Protein AF-J2SA30-F1 (afdb_monomer)

Radius of gyration: 20.15 Å; Cα contacts (8 Å, |Δi|>4): 118; chains: 1; bounding box: 67×20×44 Å

Structure (mmCIF, N/CA/C/O backbone):
data_AF-J2SA30-F1
#
_entry.id   AF-J2SA30-F1
#
loop_
_atom_site.group_PDB
_atom_site.id
_atom_site.type_symbol
_atom_site.label_atom_id
_atom_site.label_alt_id
_atom_site.label_comp_id
_atom_site.label_asym_id
_atom_site.label_entity_id
_atom_site.label_seq_id
_atom_site.pdbx_PDB_ins_code
_atom_site.Cartn_x
_atom_site.Cartn_y
_atom_site.Cartn_z
_atom_site.occupancy
_atom_site.B_iso_or_equiv
_atom_site.auth_seq_id
_atom_site.auth_comp_id
_atom_site.auth_asym_id
_atom_site.auth_atom_id
_atom_site.pdbx_PDB_model_num
ATOM 1 N N . MET A 1 1 ? 49.017 -7.343 -1.060 1.00 62.66 1 MET A N 1
ATOM 2 C CA . MET A 1 1 ? 48.050 -6.359 -1.607 1.00 62.66 1 MET A CA 1
ATOM 3 C C . MET A 1 1 ? 47.961 -5.184 -0.637 1.00 62.66 1 MET A C 1
ATOM 5 O O . MET A 1 1 ? 47.811 -5.437 0.548 1.00 62.66 1 MET A O 1
ATOM 9 N N . ASN A 1 2 ? 48.129 -3.933 -1.090 1.00 73.38 2 ASN A N 1
ATOM 10 C CA . ASN A 1 2 ? 48.161 -2.767 -0.187 1.00 73.38 2 ASN A CA 1
ATOM 11 C C . ASN A 1 2 ? 46.840 -2.600 0.578 1.00 73.38 2 ASN A C 1
ATOM 13 O O . ASN A 1 2 ? 45.772 -2.723 -0.015 1.00 73.38 2 ASN A O 1
ATOM 17 N N . MET A 1 3 ? 46.916 -2.230 1.859 1.00 71.88 3 MET A N 1
ATOM 18 C CA . MET A 1 3 ? 45.761 -2.068 2.757 1.00 71.88 3 MET A CA 1
ATOM 19 C C . MET A 1 3 ? 44.696 -1.104 2.199 1.00 71.88 3 MET A C 1
ATOM 21 O O . MET A 1 3 ? 43.506 -1.366 2.312 1.00 71.88 3 MET A O 1
ATOM 25 N N . LYS A 1 4 ? 45.123 -0.066 1.464 1.00 70.25 4 LYS A N 1
ATOM 26 C CA . LYS A 1 4 ? 44.243 0.874 0.743 1.00 70.25 4 LYS A CA 1
ATOM 27 C C . LYS A 1 4 ? 43.438 0.229 -0.400 1.00 70.25 4 LYS A C 1
ATOM 29 O O . LYS A 1 4 ? 42.342 0.673 -0.714 1.00 70.25 4 LYS A O 1
ATOM 34 N N . LYS A 1 5 ? 43.980 -0.817 -1.038 1.00 67.56 5 LYS A N 1
ATOM 35 C CA . LYS A 1 5 ? 43.281 -1.582 -2.085 1.00 67.56 5 LYS A CA 1
ATOM 36 C C . LYS A 1 5 ? 42.254 -2.535 -1.472 1.00 67.56 5 LYS A C 1
ATOM 38 O O . LYS A 1 5 ? 41.200 -2.725 -2.058 1.00 67.56 5 LYS A O 1
ATOM 43 N N . ILE A 1 6 ? 42.535 -3.074 -0.282 1.00 72.69 6 ILE A N 1
ATOM 44 C CA . ILE A 1 6 ? 41.603 -3.926 0.474 1.00 72.69 6 ILE A CA 1
ATOM 45 C C . ILE A 1 6 ? 40.409 -3.102 0.972 1.00 72.69 6 ILE A C 1
ATOM 47 O O . ILE A 1 6 ? 39.270 -3.522 0.792 1.00 72.69 6 ILE A O 1
ATOM 51 N N . THR A 1 7 ? 40.644 -1.905 1.521 1.00 72.94 7 THR A N 1
ATOM 52 C CA . THR A 1 7 ? 39.556 -1.012 1.956 1.00 72.94 7 THR A CA 1
ATOM 53 C C . THR A 1 7 ? 38.702 -0.526 0.786 1.00 72.94 7 THR A C 1
ATOM 55 O O . THR A 1 7 ? 37.480 -0.526 0.886 1.00 72.94 7 THR A O 1
ATOM 58 N N . SER A 1 8 ? 39.321 -0.175 -0.346 1.00 69.88 8 SER A N 1
ATOM 59 C CA . SER A 1 8 ? 38.579 0.223 -1.549 1.00 69.88 8 SER A CA 1
ATOM 60 C C . SER A 1 8 ? 37.778 -0.935 -2.158 1.00 69.88 8 SER A C 1
ATOM 62 O O . SER A 1 8 ? 36.697 -0.703 -2.686 1.00 69.88 8 SER A O 1
ATOM 64 N N . LEU A 1 9 ? 38.273 -2.175 -2.065 1.00 69.62 9 LEU A N 1
ATOM 65 C CA . LEU A 1 9 ? 37.569 -3.375 -2.530 1.00 69.62 9 LEU A CA 1
ATOM 66 C C . LEU A 1 9 ? 36.363 -3.711 -1.633 1.00 69.62 9 LEU A C 1
ATOM 68 O O . LEU A 1 9 ? 35.294 -4.034 -2.143 1.00 69.62 9 LEU A O 1
ATOM 72 N N . LEU A 1 10 ? 36.510 -3.567 -0.311 1.00 68.81 10 LEU A N 1
ATOM 73 C CA . LEU A 1 10 ? 35.421 -3.743 0.660 1.00 68.81 10 LEU A CA 1
ATOM 74 C C . LEU A 1 10 ? 34.280 -2.736 0.459 1.00 68.81 10 LEU A C 1
ATOM 76 O O . LEU A 1 10 ? 33.121 -3.106 0.614 1.00 68.81 10 LEU A O 1
ATOM 80 N N . LEU A 1 11 ? 34.588 -1.495 0.069 1.00 71.25 11 LEU A N 1
ATOM 81 C CA . LEU A 1 11 ? 33.577 -0.458 -0.168 1.00 71.25 11 LEU A CA 1
ATOM 82 C C . LEU A 1 11 ? 32.731 -0.728 -1.428 1.00 71.25 11 LEU A C 1
ATOM 84 O O . LEU A 1 11 ? 31.555 -0.382 -1.464 1.00 71.25 11 LEU A O 1
ATOM 88 N N . VAL A 1 12 ? 33.314 -1.378 -2.442 1.00 70.31 12 VAL A N 1
ATOM 89 C CA . VAL A 1 12 ? 32.630 -1.747 -3.699 1.00 70.31 12 VAL A CA 1
ATOM 90 C C . VAL A 1 12 ? 31.756 -2.998 -3.531 1.00 70.31 12 VAL A C 1
ATOM 92 O O . VAL A 1 12 ? 30.727 -3.123 -4.187 1.00 70.31 12 VAL A O 1
ATOM 95 N N . LEU A 1 13 ? 32.118 -3.903 -2.616 1.00 62.56 13 LEU A N 1
ATOM 96 C CA . LEU A 1 13 ? 31.348 -5.113 -2.285 1.00 62.56 13 LEU A CA 1
ATOM 97 C C . LEU A 1 13 ? 30.249 -4.878 -1.226 1.00 62.56 13 LEU A C 1
ATOM 99 O O . LEU A 1 13 ? 29.529 -5.812 -0.875 1.00 62.56 13 LEU A O 1
ATOM 103 N N . PHE A 1 14 ? 30.103 -3.652 -0.711 1.00 60.62 14 PHE A N 1
ATOM 104 C CA . PHE A 1 14 ? 29.239 -3.352 0.434 1.00 60.62 14 PHE A CA 1
ATOM 105 C C . PHE A 1 14 ? 27.707 -3.362 0.194 1.00 60.62 14 PHE A C 1
ATOM 107 O O . PHE A 1 14 ? 26.996 -3.441 1.194 1.00 60.62 14 PHE A O 1
ATOM 114 N N . PRO A 1 15 ? 27.115 -3.366 -1.024 1.00 60.19 15 PRO A N 1
ATOM 115 C CA . PRO A 1 15 ? 25.653 -3.362 -1.127 1.00 60.19 15 PRO A CA 1
ATOM 116 C C . PRO A 1 15 ? 25.023 -4.755 -1.330 1.00 60.19 15 PRO A C 1
ATOM 118 O O . PRO A 1 15 ? 23.938 -4.839 -1.894 1.00 60.19 15 PRO A O 1
ATOM 121 N N . ILE A 1 16 ? 25.643 -5.860 -0.892 1.00 58.72 16 ILE A N 1
ATOM 122 C CA . ILE A 1 16 ? 25.065 -7.213 -1.101 1.00 58.72 16 ILE A CA 1
ATOM 123 C C . ILE A 1 16 ? 24.069 -7.618 0.014 1.00 58.72 16 ILE A C 1
ATOM 125 O O . ILE A 1 16 ? 23.379 -8.624 -0.101 1.00 58.72 16 ILE A O 1
ATOM 129 N N . LEU A 1 17 ? 23.918 -6.821 1.078 1.00 58.47 17 LEU A N 1
ATOM 130 C CA . LEU A 1 17 ? 23.034 -7.140 2.213 1.00 58.47 17 LEU A CA 1
ATOM 131 C C . LEU A 1 17 ? 21.847 -6.176 2.358 1.00 58.47 17 LEU A C 1
ATOM 133 O O . LEU A 1 17 ? 21.448 -5.837 3.472 1.00 58.47 17 LEU A O 1
ATOM 137 N N . VAL A 1 18 ? 21.258 -5.729 1.246 1.00 60.47 18 VAL A N 1
ATOM 138 C CA . VAL A 1 18 ? 19.970 -5.022 1.301 1.00 60.47 18 VAL A CA 1
ATOM 139 C C . VAL A 1 18 ? 18.861 -6.057 1.505 1.00 60.47 18 VAL A C 1
ATOM 141 O O . VAL A 1 18 ? 18.323 -6.614 0.553 1.00 60.47 18 VAL A O 1
ATOM 144 N N . ILE A 1 19 ? 18.541 -6.345 2.767 1.00 62.50 19 ILE A N 1
ATOM 145 C CA . ILE A 1 19 ? 17.378 -7.159 3.137 1.00 62.50 19 ILE A CA 1
ATOM 146 C C . ILE A 1 19 ? 16.141 -6.252 3.073 1.00 62.50 19 ILE A C 1
ATOM 148 O O . ILE A 1 19 ? 15.985 -5.348 3.893 1.00 62.50 19 ILE A O 1
ATOM 152 N N . GLY A 1 20 ? 15.276 -6.466 2.080 1.00 61.88 20 GLY A N 1
ATOM 153 C CA . GLY A 1 20 ? 13.968 -5.808 1.994 1.00 61.88 20 GLY A CA 1
ATOM 154 C C . GLY A 1 20 ? 12.978 -6.358 3.028 1.00 61.88 20 GLY A C 1
ATOM 155 O O . GLY A 1 20 ? 13.165 -7.453 3.556 1.00 61.88 20 GLY A O 1
ATOM 156 N N . GLN A 1 21 ? 11.891 -5.623 3.308 1.00 65.06 21 GLN A N 1
ATOM 157 C CA . GLN A 1 21 ? 10.822 -6.090 4.213 1.00 65.06 21 GLN A CA 1
ATOM 158 C C . GLN A 1 21 ? 10.217 -7.436 3.778 1.00 65.06 21 GLN A C 1
ATOM 160 O O . GLN A 1 21 ? 9.737 -8.193 4.619 1.00 65.06 21 GLN A O 1
ATOM 165 N N . THR A 1 22 ? 10.253 -7.750 2.480 1.00 67.94 22 THR A N 1
ATOM 166 C CA . THR A 1 22 ? 9.951 -9.084 1.950 1.00 67.94 22 THR A CA 1
ATOM 167 C C . THR A 1 22 ? 10.989 -9.472 0.902 1.00 67.94 22 THR A C 1
ATOM 169 O O . THR A 1 22 ? 11.707 -8.621 0.380 1.00 67.94 22 THR A O 1
ATOM 172 N N . GLN A 1 23 ? 11.043 -10.761 0.563 1.00 69.12 23 GLN A N 1
ATOM 173 C CA . GLN A 1 23 ? 11.925 -11.258 -0.497 1.00 69.12 23 GLN A CA 1
ATOM 174 C C . GLN A 1 23 ? 11.381 -11.009 -1.911 1.00 69.12 23 GLN A C 1
ATOM 176 O O . GLN A 1 23 ? 12.099 -11.218 -2.883 1.00 69.12 23 GLN A O 1
ATOM 181 N N . THR A 1 24 ? 10.113 -10.610 -2.041 1.00 73.62 24 THR A N 1
ATOM 182 C CA . THR A 1 24 ? 9.413 -10.575 -3.332 1.00 73.62 24 THR A CA 1
ATOM 183 C C . THR A 1 24 ? 9.007 -9.172 -3.759 1.00 73.62 24 THR A C 1
ATOM 185 O O . THR A 1 24 ? 8.933 -8.916 -4.958 1.00 73.62 24 THR A O 1
ATOM 188 N N . GLN A 1 25 ? 8.713 -8.270 -2.817 1.00 80.25 25 GLN A N 1
ATOM 189 C CA . GLN A 1 25 ? 8.127 -6.963 -3.112 1.00 80.25 25 GLN A CA 1
ATOM 190 C C . GLN A 1 25 ? 8.561 -5.878 -2.119 1.00 80.25 25 GLN A C 1
ATOM 192 O O . GLN A 1 25 ? 8.571 -6.071 -0.899 1.00 80.25 25 GLN A O 1
ATOM 197 N N . ASN A 1 26 ? 8.829 -4.689 -2.653 1.00 89.44 26 ASN A N 1
ATOM 198 C CA . ASN A 1 26 ? 8.956 -3.481 -1.848 1.00 89.44 26 ASN A CA 1
ATOM 199 C C . ASN A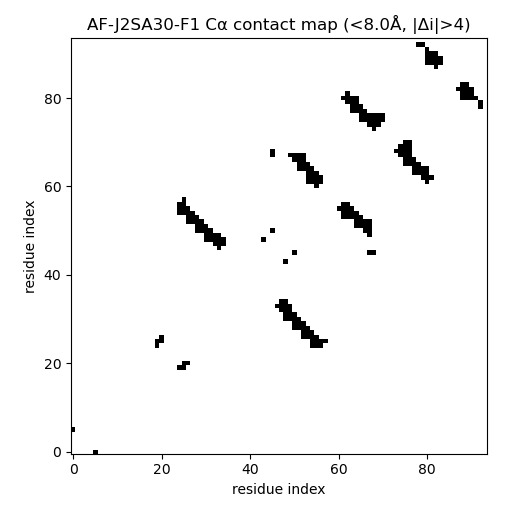 1 26 ? 7.568 -2.884 -1.617 1.00 89.44 26 ASN A C 1
ATOM 201 O O . ASN A 1 26 ? 6.751 -2.834 -2.539 1.00 89.44 26 ASN A O 1
ATOM 205 N N . TYR A 1 27 ? 7.296 -2.419 -0.399 1.00 94.00 27 TYR A N 1
ATOM 206 C CA . TYR A 1 27 ? 6.035 -1.760 -0.086 1.00 94.00 27 TYR A CA 1
ATOM 207 C C . TYR A 1 27 ? 6.189 -0.682 0.984 1.00 94.00 27 TYR A C 1
ATOM 209 O O . TYR A 1 27 ? 7.135 -0.678 1.769 1.00 94.00 27 TYR A O 1
ATOM 217 N N . ILE A 1 28 ? 5.210 0.218 1.028 1.00 94.50 28 ILE A N 1
ATOM 218 C CA . ILE A 1 28 ? 4.995 1.156 2.127 1.00 94.50 28 ILE A CA 1
ATOM 219 C C . ILE A 1 28 ? 3.634 0.833 2.730 1.00 94.50 28 ILE A C 1
ATOM 221 O O . ILE A 1 28 ? 2.620 0.882 2.034 1.00 94.50 28 ILE A O 1
ATOM 225 N N . LYS A 1 29 ? 3.613 0.506 4.027 1.00 95.06 29 LYS A N 1
ATOM 226 C CA . LYS A 1 29 ? 2.377 0.395 4.807 1.00 95.06 29 LYS A CA 1
ATOM 227 C C . LYS A 1 29 ? 2.137 1.701 5.556 1.00 95.06 29 LYS A C 1
ATOM 229 O O . LYS A 1 29 ? 2.974 2.121 6.352 1.00 95.06 29 LYS A O 1
ATOM 234 N N . THR A 1 30 ? 0.969 2.296 5.351 1.00 96.38 30 THR A N 1
ATOM 235 C CA . THR A 1 30 ? 0.530 3.503 6.054 1.00 96.38 30 THR A CA 1
ATOM 236 C C . THR A 1 30 ? -0.629 3.160 6.977 1.00 96.38 30 THR A C 1
ATOM 238 O O . THR A 1 30 ? -1.634 2.600 6.541 1.00 96.38 30 THR A O 1
ATOM 241 N N . THR A 1 31 ? -0.498 3.532 8.249 1.00 96.81 31 THR A N 1
ATOM 242 C CA . THR A 1 31 ? -1.552 3.409 9.260 1.00 96.81 31 THR A CA 1
ATOM 243 C C . THR A 1 31 ? -1.894 4.799 9.781 1.00 96.81 31 THR A C 1
ATOM 245 O O . THR A 1 31 ? -1.061 5.449 10.410 1.00 96.81 31 THR A O 1
ATOM 248 N N . THR A 1 32 ? -3.124 5.247 9.545 1.00 96.25 32 THR A N 1
ATOM 249 C CA . THR A 1 32 ? -3.642 6.531 10.028 1.00 96.25 32 THR A CA 1
ATOM 250 C C . THR A 1 32 ? -4.661 6.272 11.129 1.00 96.25 32 THR A C 1
ATOM 252 O O . THR A 1 32 ? -5.775 5.822 10.855 1.00 96.25 32 THR A O 1
ATOM 255 N N . TYR A 1 33 ? -4.280 6.537 12.379 1.00 97.38 33 TYR A N 1
ATOM 256 C CA . TYR A 1 33 ? -5.157 6.345 13.532 1.00 97.38 33 TYR A CA 1
ATOM 257 C C . TYR A 1 33 ? -6.311 7.351 13.537 1.00 97.38 33 TYR A C 1
ATOM 259 O O . TYR A 1 33 ? -6.119 8.544 13.315 1.00 97.38 33 TYR A O 1
ATOM 267 N N . LYS A 1 34 ? -7.514 6.846 13.812 1.00 96.81 34 LYS A N 1
ATOM 268 C CA . LYS A 1 34 ? -8.760 7.612 13.974 1.00 96.81 34 LYS A CA 1
ATOM 269 C C . LYS A 1 34 ? -9.067 7.926 15.437 1.00 96.81 34 LYS A C 1
ATOM 271 O O . LYS A 1 34 ? -9.997 8.669 15.725 1.00 96.81 34 LYS A O 1
ATOM 276 N N . VAL A 1 35 ? -8.308 7.333 16.354 1.00 95.75 35 VAL A N 1
ATOM 277 C CA . VAL A 1 35 ? -8.465 7.489 17.800 1.00 95.75 35 VAL A CA 1
ATOM 278 C C . VAL A 1 35 ? -7.156 7.987 18.418 1.00 95.75 35 VAL A C 1
ATOM 280 O O . VAL A 1 35 ? -6.082 7.620 17.923 1.00 95.75 35 VAL A O 1
ATOM 283 N N . PRO A 1 36 ? -7.207 8.797 19.493 1.00 95.06 36 PRO A N 1
ATOM 284 C CA . PRO A 1 36 ? -6.012 9.216 20.216 1.00 95.06 36 PRO A CA 1
ATOM 285 C C . PRO A 1 36 ? -5.198 8.001 20.650 1.00 95.06 36 PRO A C 1
ATOM 287 O O . PRO A 1 36 ? -5.709 7.089 21.296 1.00 95.06 36 PRO A O 1
ATOM 290 N N . THR A 1 37 ? -3.933 7.980 20.255 1.00 93.31 37 THR A N 1
ATOM 291 C CA . THR A 1 37 ? -3.070 6.813 20.394 1.00 93.31 37 THR A CA 1
ATOM 292 C C . THR A 1 37 ? -1.676 7.297 20.771 1.00 93.31 37 THR A C 1
ATOM 294 O O . THR A 1 37 ? -1.093 8.102 20.050 1.00 93.31 37 THR A O 1
ATOM 297 N N . GLN A 1 38 ? -1.149 6.841 21.909 1.00 93.00 38 GLN A N 1
ATOM 298 C CA . GLN A 1 38 ? 0.190 7.227 22.380 1.00 93.00 38 GLN A CA 1
ATOM 299 C C . GLN A 1 38 ? 1.292 6.315 21.823 1.00 93.00 38 GLN A C 1
ATOM 301 O O . GLN A 1 38 ? 2.426 6.745 21.642 1.00 93.00 38 GLN A O 1
ATOM 306 N N . THR A 1 39 ? 0.959 5.056 21.538 1.00 94.50 39 THR A N 1
ATOM 307 C CA . THR A 1 39 ? 1.875 4.036 21.016 1.00 94.50 39 THR A CA 1
ATOM 308 C C . THR A 1 39 ? 1.214 3.281 19.872 1.00 94.50 39 THR A C 1
ATOM 310 O O . THR A 1 39 ? -0.002 3.125 19.850 1.00 94.50 39 THR A O 1
ATOM 313 N N . ALA A 1 40 ? 1.995 2.796 18.906 1.00 93.69 40 ALA A N 1
ATOM 314 C CA . ALA A 1 40 ? 1.430 2.069 17.774 1.00 93.69 40 ALA A CA 1
ATOM 315 C C . ALA A 1 40 ? 0.634 0.829 18.232 1.00 93.69 40 ALA A C 1
ATOM 317 O O . ALA A 1 40 ? 1.132 0.001 18.993 1.00 93.69 40 ALA A O 1
ATOM 318 N N . ILE A 1 41 ? -0.590 0.687 17.722 1.00 94.31 41 ILE A N 1
ATOM 319 C CA . ILE A 1 41 ? -1.408 -0.515 17.882 1.00 94.31 41 ILE A CA 1
ATOM 320 C C . ILE A 1 41 ? -0.922 -1.524 16.838 1.00 94.31 41 ILE A C 1
ATOM 322 O O . ILE A 1 41 ? -0.856 -1.206 15.652 1.00 94.31 41 ILE A O 1
ATOM 326 N N . SER A 1 42 ? -0.575 -2.741 17.255 1.00 92.38 42 SER A N 1
ATOM 327 C CA . SER A 1 42 ? 0.010 -3.751 16.358 1.00 92.38 42 SER A CA 1
ATOM 328 C C . SER A 1 42 ? -0.940 -4.197 15.240 1.00 92.38 42 SER A C 1
ATOM 330 O O . SER A 1 42 ? -0.508 -4.484 14.124 1.00 92.38 42 SER A O 1
ATOM 332 N N . SER A 1 43 ? -2.240 -4.270 15.522 1.00 92.00 43 SER A N 1
ATOM 333 C CA . SER A 1 43 ? -3.278 -4.700 14.579 1.00 92.00 43 SER A CA 1
ATOM 334 C C . SER A 1 43 ? -4.559 -3.896 14.811 1.00 92.00 43 SER A C 1
ATOM 336 O O . SER A 1 43 ? -5.498 -4.399 15.428 1.00 92.00 43 SER A O 1
ATOM 338 N N . PRO A 1 44 ? -4.589 -2.617 14.391 1.00 95.38 44 PRO A N 1
ATOM 339 C CA . PRO A 1 44 ? -5.738 -1.761 14.627 1.00 95.38 44 PRO A CA 1
ATOM 340 C C . PRO A 1 44 ? -6.932 -2.221 13.790 1.00 95.38 44 PRO A C 1
ATOM 342 O O . PRO A 1 44 ? -6.791 -2.612 12.629 1.00 95.38 44 PRO A O 1
ATOM 345 N N . THR A 1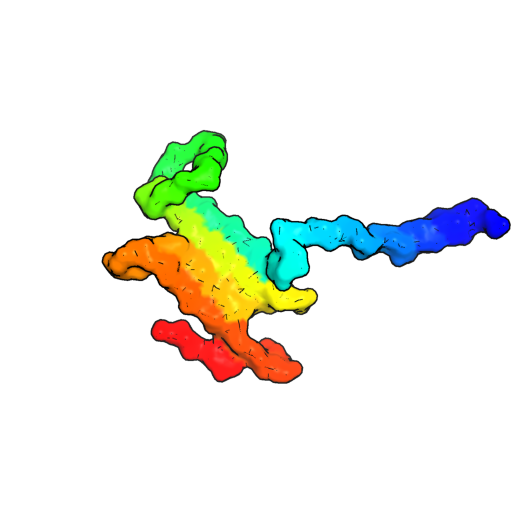 45 ? -8.122 -2.137 14.377 1.00 95.38 45 THR A N 1
ATOM 346 C CA . THR A 1 45 ? -9.379 -2.372 13.658 1.00 95.38 45 THR A CA 1
ATOM 347 C C . THR A 1 45 ? -9.699 -1.208 12.716 1.00 95.38 45 THR A C 1
ATOM 349 O O . THR A 1 45 ? -9.149 -0.112 12.851 1.00 95.38 45 THR A O 1
ATOM 352 N N . ILE A 1 46 ? -10.656 -1.398 11.802 1.00 94.31 46 ILE A N 1
ATOM 353 C CA . ILE A 1 46 ? -11.126 -0.340 10.884 1.00 94.31 46 ILE A CA 1
ATOM 354 C C . ILE A 1 46 ? -11.691 0.896 11.600 1.00 94.31 46 ILE A C 1
ATOM 356 O O . ILE A 1 46 ? -11.703 1.996 11.042 1.00 94.31 46 ILE A O 1
ATOM 360 N N . ILE A 1 47 ? -12.153 0.728 12.843 1.00 95.00 47 ILE A N 1
ATOM 361 C CA . ILE A 1 47 ? -12.644 1.822 13.688 1.00 95.00 47 ILE A CA 1
ATOM 362 C C . ILE A 1 47 ? -11.459 2.599 14.274 1.00 95.00 47 ILE A C 1
ATOM 364 O O . ILE A 1 47 ? -11.517 3.818 14.393 1.00 95.00 47 ILE A O 1
ATOM 368 N N . GLN A 1 48 ? -10.364 1.909 14.598 1.00 96.69 48 GLN A N 1
ATOM 369 C CA . GLN A 1 48 ? -9.179 2.501 15.216 1.00 96.69 48 GLN A CA 1
ATOM 370 C C . GLN A 1 48 ? -8.241 3.162 14.206 1.00 96.69 48 GLN A C 1
ATOM 372 O O . GLN A 1 48 ? -7.600 4.155 14.548 1.00 96.69 48 GLN A O 1
ATOM 377 N N . ALA A 1 49 ? -8.135 2.640 12.981 1.00 97.31 49 ALA A N 1
ATOM 378 C CA . ALA A 1 49 ? -7.258 3.200 11.959 1.00 97.31 49 ALA A CA 1
ATOM 379 C C . ALA A 1 49 ? -7.725 2.898 10.531 1.00 97.31 49 ALA A C 1
ATOM 381 O O . ALA A 1 49 ? -8.333 1.866 10.257 1.00 97.31 49 ALA A O 1
ATOM 382 N N . ASN A 1 50 ? -7.365 3.784 9.604 1.00 97.38 50 ASN A N 1
ATOM 383 C CA . ASN A 1 50 ? -7.285 3.446 8.185 1.00 97.38 50 ASN A CA 1
ATOM 384 C C . ASN A 1 50 ? -5.906 2.852 7.895 1.00 97.38 50 ASN A C 1
ATOM 386 O O . ASN A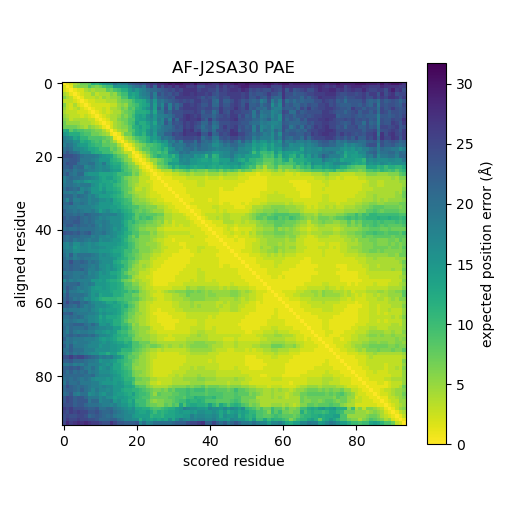 1 50 ? -4.894 3.394 8.341 1.00 97.38 50 ASN A O 1
ATOM 390 N N . GLN A 1 51 ? -5.867 1.753 7.147 1.00 97.62 51 GLN A N 1
ATOM 391 C CA . GLN A 1 51 ? -4.627 1.087 6.758 1.00 97.62 51 GLN A CA 1
ATOM 392 C C . GLN A 1 51 ? -4.571 0.948 5.239 1.00 97.62 51 GLN A C 1
ATOM 394 O O . GLN A 1 51 ? -5.557 0.568 4.609 1.00 97.62 51 GLN A O 1
ATOM 399 N N . SER A 1 52 ? -3.409 1.234 4.661 1.00 97.38 52 SER A N 1
ATOM 400 C CA . SER A 1 52 ? -3.144 1.007 3.241 1.00 97.38 52 SER A CA 1
ATOM 401 C C . SER A 1 52 ? -1.740 0.464 3.017 1.00 97.38 52 SER A C 1
ATOM 403 O O . SER A 1 52 ? -0.840 0.680 3.833 1.00 97.38 52 SER A O 1
ATOM 405 N N . VAL A 1 53 ? -1.566 -0.263 1.917 1.00 96.31 53 VAL A N 1
ATOM 406 C CA . VAL A 1 53 ? -0.276 -0.775 1.455 1.00 96.31 53 VAL A CA 1
ATOM 407 C C . VAL A 1 53 ? -0.099 -0.387 -0.005 1.00 96.31 53 VAL A C 1
ATOM 409 O O . VAL A 1 53 ? -0.927 -0.740 -0.839 1.00 96.31 53 VAL A O 1
ATOM 412 N N . ASN A 1 54 ? 0.987 0.315 -0.313 1.00 96.56 54 ASN A N 1
ATOM 413 C CA . ASN A 1 54 ? 1.405 0.585 -1.685 1.00 96.56 54 ASN A CA 1
ATOM 414 C C . ASN A 1 54 ? 2.597 -0.314 -2.006 1.00 96.56 54 ASN A C 1
ATOM 416 O O . ASN A 1 54 ? 3.610 -0.243 -1.313 1.00 96.56 54 ASN A O 1
ATOM 420 N N . TYR A 1 55 ? 2.469 -1.152 -3.027 1.00 95.44 55 TYR A N 1
ATOM 421 C CA . TYR A 1 55 ? 3.541 -1.998 -3.546 1.00 95.44 55 TYR A CA 1
ATOM 422 C C . TYR A 1 55 ? 4.252 -1.305 -4.699 1.00 95.44 55 TYR A C 1
ATOM 424 O O . TYR A 1 55 ? 3.616 -0.598 -5.483 1.00 95.44 55 TYR A O 1
ATOM 432 N N . PHE A 1 56 ? 5.552 -1.551 -4.824 1.00 92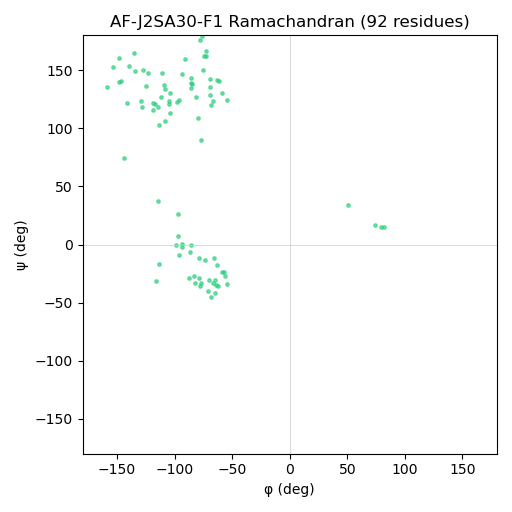.69 56 PHE A N 1
ATOM 433 C CA . PHE A 1 56 ? 6.412 -0.916 -5.815 1.00 92.69 56 PHE A CA 1
ATOM 434 C C . PHE A 1 56 ? 7.197 -1.945 -6.626 1.00 92.69 56 PHE A C 1
ATOM 436 O O . PHE A 1 56 ? 7.542 -3.019 -6.124 1.00 92.69 56 PHE A O 1
ATOM 443 N N . ASP A 1 57 ? 7.507 -1.595 -7.872 1.00 88.19 57 ASP A N 1
ATOM 444 C CA . ASP A 1 57 ? 8.462 -2.340 -8.689 1.00 88.19 57 ASP A CA 1
ATOM 445 C C . ASP A 1 57 ? 9.923 -2.055 -8.281 1.00 88.19 57 ASP A C 1
ATO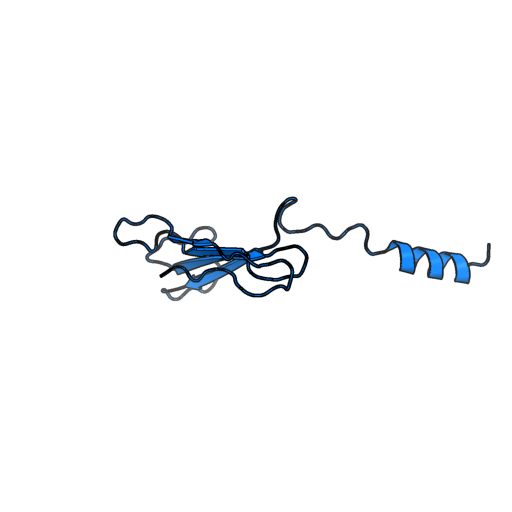M 447 O O . ASP A 1 57 ? 10.213 -1.272 -7.371 1.00 88.19 57 ASP A O 1
ATOM 451 N N . GLY A 1 58 ? 10.873 -2.698 -8.966 1.00 84.06 58 GLY A N 1
ATOM 452 C CA . GLY A 1 58 ? 12.308 -2.516 -8.717 1.00 84.06 58 GLY A CA 1
ATOM 453 C C . GLY A 1 58 ? 12.849 -1.116 -9.039 1.00 84.06 58 GLY A C 1
ATOM 454 O O . GLY A 1 58 ? 13.971 -0.807 -8.649 1.00 84.06 58 GLY A O 1
ATOM 455 N N . LEU A 1 59 ? 12.070 -0.271 -9.724 1.00 86.75 59 LEU A N 1
ATOM 456 C CA . LEU A 1 59 ? 12.407 1.124 -10.027 1.00 86.75 59 LEU A CA 1
ATOM 457 C C . LEU A 1 59 ? 11.745 2.108 -9.048 1.00 86.75 59 LEU A C 1
ATOM 459 O O . LEU A 1 59 ? 11.948 3.315 -9.166 1.00 86.75 59 LEU A O 1
ATOM 463 N N . GLY A 1 60 ? 10.960 1.610 -8.086 1.00 86.81 60 GLY A N 1
ATOM 464 C CA . GLY A 1 60 ? 10.252 2.426 -7.101 1.00 86.81 60 GLY A CA 1
ATOM 465 C C . GLY A 1 60 ? 8.936 3.023 -7.603 1.00 86.81 60 GLY A C 1
ATOM 466 O O . GLY A 1 60 ? 8.404 3.926 -6.959 1.00 86.81 60 GLY A O 1
ATOM 467 N N . ARG A 1 61 ? 8.385 2.545 -8.726 1.00 90.69 61 ARG A N 1
ATOM 468 C CA . ARG A 1 61 ? 7.068 2.982 -9.220 1.00 90.69 61 ARG A CA 1
ATOM 469 C C . ARG A 1 61 ? 5.956 2.165 -8.555 1.00 90.69 61 ARG A C 1
ATOM 471 O O . ARG A 1 61 ? 6.129 0.954 -8.403 1.00 90.69 61 ARG A O 1
ATOM 478 N N . PRO A 1 62 ? 4.829 2.778 -8.151 1.00 92.69 62 PRO A N 1
ATOM 479 C CA . PRO A 1 62 ? 3.736 2.054 -7.510 1.00 92.69 62 PRO A CA 1
ATOM 480 C C . PRO A 1 62 ? 3.030 1.133 -8.511 1.00 92.69 62 PRO A C 1
ATOM 482 O O . PRO A 1 62 ? 2.610 1.580 -9.568 1.00 92.69 62 PRO A O 1
ATOM 485 N N . VAL A 1 63 ? 2.862 -0.143 -8.172 1.00 94.38 63 VAL A N 1
ATOM 486 C CA . VAL A 1 63 ? 2.224 -1.153 -9.044 1.00 94.38 63 VAL A CA 1
ATOM 487 C C . VAL A 1 63 ? 0.900 -1.677 -8.498 1.00 94.38 63 VAL A C 1
ATOM 489 O O . VAL A 1 63 ? 0.116 -2.280 -9.225 1.00 94.38 63 VAL A O 1
ATOM 492 N N . GLN A 1 64 ? 0.634 -1.462 -7.210 1.00 95.06 64 GLN A N 1
ATOM 493 C CA . GLN A 1 64 ? -0.629 -1.839 -6.588 1.00 95.06 64 GLN A CA 1
ATOM 494 C C . GLN A 1 64 ? -0.846 -1.035 -5.310 1.00 95.06 64 GLN A C 1
ATOM 496 O O . GLN A 1 64 ? 0.051 -0.946 -4.471 1.00 95.06 64 GLN A O 1
ATOM 501 N N . GLN A 1 65 ? -2.057 -0.522 -5.126 1.00 96.44 65 GLN A N 1
ATOM 502 C CA . GLN A 1 65 ? -2.531 0.001 -3.852 1.00 96.44 65 GLN A CA 1
ATOM 503 C C . GLN A 1 65 ? -3.566 -0.956 -3.258 1.00 96.44 65 GLN A C 1
ATOM 505 O O . GLN A 1 65 ? -4.479 -1.402 -3.946 1.00 96.44 65 GLN A O 1
ATOM 510 N N . VAL A 1 66 ? -3.435 -1.256 -1.969 1.00 97.19 66 VAL A N 1
ATOM 511 C CA . VAL A 1 66 ? -4.413 -2.021 -1.190 1.00 97.19 66 VAL A CA 1
ATOM 512 C C . VAL A 1 66 ? -4.928 -1.139 -0.063 1.00 97.19 66 VAL A C 1
ATOM 514 O O . VAL A 1 66 ? -4.146 -0.677 0.767 1.00 97.19 66 VAL A O 1
ATOM 517 N N . GLN A 1 67 ? -6.236 -0.915 -0.015 1.00 97.25 67 GLN A N 1
ATOM 518 C CA . GLN A 1 67 ? -6.918 -0.226 1.078 1.00 97.25 67 GLN A CA 1
ATOM 519 C C . GLN A 1 67 ? -7.645 -1.267 1.930 1.00 97.25 67 GLN A C 1
ATOM 521 O O . GLN A 1 67 ? -8.589 -1.915 1.472 1.00 97.25 67 GLN A O 1
ATOM 526 N N . PHE A 1 68 ? -7.185 -1.445 3.167 1.00 97.38 68 PHE A N 1
ATOM 527 C CA . PHE A 1 68 ? -7.641 -2.521 4.042 1.00 97.38 68 PHE A CA 1
ATOM 528 C C . PHE A 1 68 ? -9.094 -2.308 4.477 1.00 97.38 68 PHE A C 1
ATOM 530 O O . PHE A 1 68 ? -9.410 -1.303 5.118 1.00 97.38 68 PHE A O 1
ATOM 537 N N . GLN A 1 69 ? -9.959 -3.269 4.144 1.00 96.19 69 GLN A N 1
ATOM 538 C CA . GLN A 1 69 ? -11.373 -3.325 4.523 1.00 96.19 69 GLN A CA 1
ATOM 539 C C . GLN A 1 69 ? -12.174 -2.040 4.235 1.00 96.19 69 GLN A C 1
ATOM 541 O O . GLN A 1 69 ? -13.086 -1.689 4.984 1.00 96.19 69 GLN A O 1
ATOM 546 N N . GLN A 1 70 ? -11.840 -1.323 3.156 1.00 93.69 70 GLN A N 1
ATOM 547 C CA . GLN A 1 70 ? -12.461 -0.031 2.831 1.00 93.69 70 GLN A CA 1
ATOM 548 C C . GLN A 1 70 ? -13.659 -0.107 1.872 1.00 93.69 70 GLN A C 1
ATOM 550 O O . GLN A 1 70 ? -14.291 0.914 1.610 1.00 93.69 70 GLN A O 1
ATOM 555 N N . SER A 1 71 ? -14.027 -1.289 1.366 1.00 93.75 71 SER A N 1
ATOM 556 C CA . SER A 1 71 ? -15.263 -1.434 0.579 1.00 93.75 71 SER A CA 1
ATOM 557 C C . SER A 1 71 ? -16.520 -1.386 1.458 1.00 93.75 71 SER A C 1
ATOM 559 O O . SER A 1 71 ? -16.472 -1.666 2.655 1.00 93.75 71 SER A O 1
ATOM 561 N N . ALA A 1 72 ? -17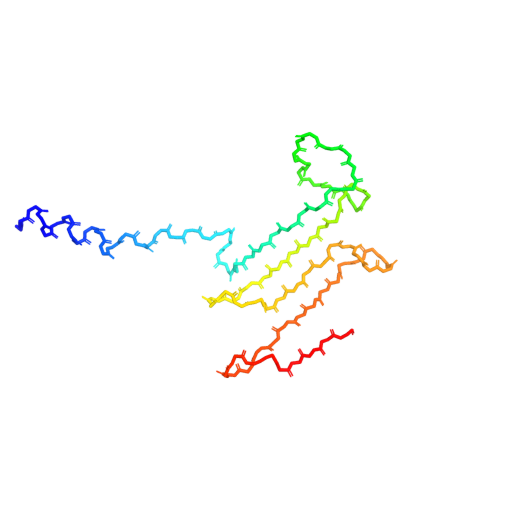.684 -1.145 0.845 1.00 92.56 72 ALA A N 1
ATOM 562 C CA . ALA A 1 72 ? -18.978 -1.151 1.542 1.00 92.56 72 ALA A CA 1
ATOM 563 C C . ALA A 1 72 ? -19.293 -2.480 2.263 1.00 92.56 72 ALA A C 1
ATOM 565 O O . ALA A 1 72 ? -20.063 -2.499 3.217 1.00 92.56 72 ALA A O 1
ATOM 566 N N . SER A 1 73 ? -18.686 -3.587 1.822 1.00 95.06 73 SER A N 1
ATOM 567 C CA . SER A 1 73 ? -18.836 -4.916 2.436 1.00 95.06 73 SER A CA 1
ATOM 568 C C . SER A 1 73 ? -17.709 -5.285 3.412 1.00 95.06 73 SER A C 1
ATOM 570 O O . SER A 1 73 ? -17.638 -6.430 3.852 1.00 95.06 73 SER A O 1
ATOM 572 N N . GLY A 1 74 ? -16.807 -4.348 3.732 1.00 93.38 74 GLY A N 1
ATOM 573 C CA . GLY A 1 74 ? -15.683 -4.574 4.646 1.00 93.38 74 GLY A CA 1
ATOM 574 C C . GLY A 1 74 ? -14.545 -5.417 4.060 1.00 93.38 74 GLY A C 1
ATOM 575 O O . GLY A 1 74 ? -13.724 -5.945 4.801 1.00 93.38 74 GLY A O 1
ATOM 576 N N . LYS A 1 75 ? -14.489 -5.566 2.734 1.00 96.12 75 LYS A N 1
ATOM 577 C CA . LYS A 1 75 ? -13.371 -6.192 2.009 1.00 96.12 75 LYS A CA 1
ATOM 578 C C . LYS A 1 75 ? -12.327 -5.163 1.596 1.00 96.12 75 LYS A C 1
ATOM 580 O O . LYS A 1 75 ? -12.650 -3.977 1.476 1.00 96.12 75 LYS A O 1
ATOM 585 N N . ASP A 1 76 ? -11.119 -5.640 1.333 1.00 97.19 76 ASP A N 1
ATOM 586 C CA . ASP A 1 76 ? -10.035 -4.830 0.789 1.00 97.19 76 ASP A CA 1
ATOM 587 C C . ASP A 1 76 ? -10.390 -4.306 -0.605 1.00 97.19 76 ASP A C 1
ATOM 589 O O . ASP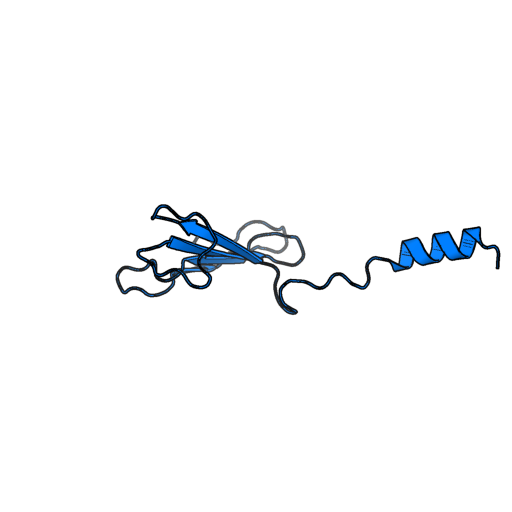 A 1 76 ? -10.990 -5.014 -1.417 1.00 97.19 76 ASP A O 1
ATOM 593 N N . ILE A 1 77 ? -10.004 -3.062 -0.876 1.00 96.38 77 ILE A N 1
ATOM 594 C CA . ILE A 1 77 ? -10.023 -2.494 -2.225 1.00 96.38 77 ILE A CA 1
ATOM 595 C C . ILE A 1 77 ? -8.604 -2.609 -2.770 1.00 96.38 77 ILE A C 1
ATOM 597 O O . ILE A 1 77 ? -7.663 -2.115 -2.149 1.00 96.38 77 ILE A O 1
ATOM 601 N N . VAL A 1 78 ? -8.451 -3.277 -3.912 1.00 96.06 78 VAL A N 1
ATOM 602 C CA . VAL A 1 78 ? -7.162 -3.465 -4.584 1.00 96.06 78 VAL A CA 1
ATOM 603 C C . VAL A 1 78 ? -7.191 -2.723 -5.912 1.00 96.06 78 VAL A C 1
ATOM 605 O O . VAL A 1 78 ? -7.988 -3.056 -6.787 1.00 96.06 78 VAL A O 1
ATOM 608 N N . THR A 1 79 ? -6.297 -1.753 -6.063 1.00 95.44 79 THR A N 1
ATOM 609 C CA . THR A 1 79 ? -6.153 -0.939 -7.271 1.00 95.44 79 THR A CA 1
ATOM 610 C C . THR A 1 79 ? -4.802 -1.247 -7.922 1.00 95.44 79 THR A C 1
ATOM 612 O O . THR A 1 79 ? -3.770 -0.795 -7.414 1.00 95.44 79 THR A O 1
ATOM 615 N N . PRO A 1 80 ? -4.762 -2.044 -9.004 1.00 94.00 80 PRO A N 1
ATOM 616 C CA . PRO A 1 80 ? -3.532 -2.320 -9.738 1.00 94.00 80 PRO A CA 1
ATOM 617 C C . PRO A 1 80 ? -3.121 -1.120 -10.601 1.00 94.00 80 PRO A C 1
ATOM 619 O O . PRO A 1 80 ? -3.966 -0.378 -11.095 1.00 94.00 80 PRO A O 1
ATOM 622 N N . ILE A 1 81 ? -1.819 -0.951 -10.814 1.00 93.31 81 ILE A N 1
ATOM 623 C CA . ILE A 1 81 ? -1.244 0.085 -11.676 1.00 93.31 81 ILE A CA 1
ATOM 624 C C . ILE A 1 81 ? -0.290 -0.608 -12.650 1.00 93.31 81 ILE A C 1
ATOM 626 O O . ILE A 1 81 ? 0.682 -1.248 -12.250 1.00 93.31 81 ILE A O 1
ATOM 630 N N . GLU A 1 82 ? -0.586 -0.498 -13.944 1.00 91.25 82 GLU A N 1
ATOM 631 C CA . GLU A 1 82 ? 0.208 -1.096 -15.020 1.00 91.25 82 GLU A CA 1
ATOM 632 C C . GLU A 1 82 ? 0.941 -0.004 -15.798 1.00 91.25 82 GLU A C 1
ATOM 634 O O . GLU A 1 82 ? 0.346 1.013 -16.164 1.00 91.25 82 GLU A O 1
ATOM 639 N N . TYR A 1 83 ? 2.209 -0.252 -16.120 1.00 91.19 83 TYR A N 1
ATOM 640 C CA . TYR A 1 83 ? 3.021 0.623 -16.959 1.00 91.19 83 TYR A CA 1
ATOM 641 C C . TYR A 1 83 ? 3.320 -0.037 -18.304 1.00 91.19 83 TYR A C 1
ATOM 643 O O . TYR A 1 83 ? 3.454 -1.258 -18.385 1.00 91.19 83 TYR A O 1
ATOM 651 N N . ASP A 1 84 ? 3.423 0.770 -19.358 1.00 89.50 84 ASP A N 1
ATOM 652 C CA . ASP A 1 84 ? 4.021 0.336 -20.619 1.00 89.50 84 ASP A CA 1
ATOM 653 C C . ASP A 1 84 ? 5.560 0.326 -20.544 1.00 89.50 84 ASP A C 1
ATOM 655 O O . ASP A 1 84 ? 6.163 0.749 -19.551 1.00 89.50 84 ASP A O 1
ATOM 659 N N . ASP A 1 85 ? 6.204 -0.136 -21.616 1.00 87.38 85 ASP A N 1
ATOM 660 C CA . ASP A 1 85 ? 7.668 -0.242 -21.696 1.00 87.38 85 ASP A CA 1
ATOM 661 C C . ASP A 1 85 ? 8.382 1.121 -21.610 1.00 87.38 85 ASP A C 1
ATOM 663 O O . ASP A 1 85 ? 9.570 1.187 -21.300 1.00 87.38 85 ASP A O 1
ATOM 667 N N . PHE A 1 86 ? 7.659 2.222 -21.836 1.00 88.75 86 PHE A N 1
ATOM 668 C CA . PHE A 1 86 ? 8.161 3.592 -21.704 1.00 88.75 86 PHE A CA 1
ATOM 669 C C . PHE A 1 86 ? 7.885 4.191 -20.315 1.00 88.75 86 PHE A C 1
ATOM 671 O O . PHE A 1 86 ? 8.240 5.340 -20.055 1.00 88.75 86 PHE A O 1
ATOM 678 N N . GLY A 1 87 ? 7.260 3.429 -19.413 1.00 83.06 87 GLY A N 1
ATOM 679 C CA . GLY A 1 87 ? 6.958 3.831 -18.044 1.00 83.06 87 GLY A CA 1
ATOM 680 C C . GLY A 1 87 ? 5.746 4.740 -17.883 1.00 83.06 87 GLY A C 1
ATOM 681 O O . GLY A 1 87 ? 5.574 5.331 -16.818 1.00 83.06 87 GLY A O 1
ATOM 682 N N . ARG A 1 88 ? 4.892 4.840 -18.903 1.00 89.62 88 ARG A N 1
ATOM 683 C CA . ARG A 1 88 ? 3.615 5.555 -18.815 1.00 89.62 88 ARG A CA 1
ATOM 684 C C . ARG A 1 88 ? 2.556 4.620 -18.260 1.00 89.62 88 ARG A C 1
ATOM 686 O O . ARG A 1 88 ? 2.544 3.433 -18.584 1.00 89.62 88 ARG A O 1
ATOM 693 N N . GLN A 1 89 ? 1.657 5.148 -17.439 1.00 86.25 89 GLN A N 1
ATOM 694 C CA . GLN A 1 89 ? 0.549 4.360 -16.918 1.00 86.25 89 GLN A CA 1
ATOM 695 C C . GLN A 1 89 ? -0.394 3.983 -18.067 1.00 86.25 89 GLN A C 1
ATOM 697 O O . GLN A 1 89 ? -0.866 4.841 -18.810 1.00 86.25 89 GLN A O 1
ATOM 702 N N . LYS A 1 90 ? -0.625 2.681 -18.239 1.00 82.38 90 LYS A N 1
ATOM 703 C CA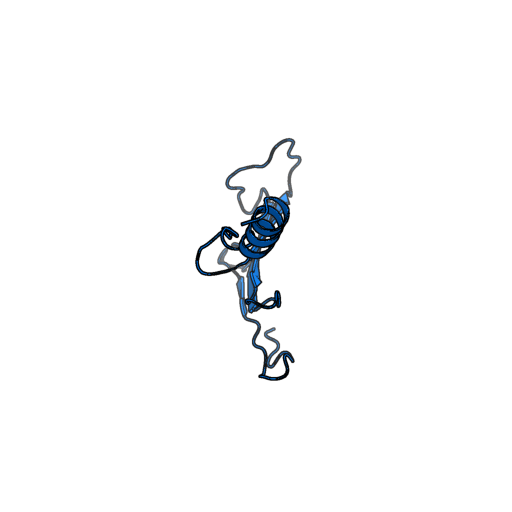 . LYS A 1 90 ? -1.379 2.129 -19.371 1.00 82.38 90 LYS A CA 1
ATOM 704 C C . LYS A 1 90 ? -2.891 2.183 -19.151 1.00 82.38 90 LYS A C 1
ATOM 706 O O . LYS A 1 90 ? -3.645 2.200 -20.121 1.00 82.38 90 LYS A O 1
ATOM 711 N N . LYS A 1 91 ? -3.332 2.156 -17.891 1.00 77.06 91 LYS A N 1
ATOM 712 C CA . LYS A 1 91 ? -4.743 2.112 -17.493 1.00 77.06 91 LYS A CA 1
ATOM 713 C C . LYS A 1 91 ? -4.963 2.880 -16.199 1.00 77.06 91 LYS A C 1
ATOM 715 O O . LYS A 1 91 ? -4.177 2.731 -15.264 1.00 77.06 91 LYS A O 1
ATOM 720 N N . ASP A 1 92 ? -6.077 3.593 -16.143 1.00 74.56 92 ASP A N 1
ATOM 721 C CA . ASP A 1 92 ? -6.671 4.084 -14.906 1.00 74.56 92 ASP A CA 1
ATOM 722 C C . ASP A 1 92 ? -7.884 3.217 -14.572 1.00 74.56 92 ASP A C 1
ATOM 724 O O . ASP A 1 92 ? -8.726 2.951 -15.433 1.00 74.56 92 ASP A O 1
ATOM 728 N N . TYR A 1 93 ? -7.949 2.752 -13.328 1.00 73.69 93 TYR A N 1
ATOM 729 C CA . TYR A 1 93 ? -9.082 2.003 -12.799 1.00 73.69 93 TYR A CA 1
ATOM 730 C C . TYR A 1 93 ? -9.869 2.945 -11.871 1.00 73.69 93 TYR A C 1
ATOM 732 O O . TYR A 1 93 ? -9.278 3.517 -10.954 1.00 73.69 93 TYR A O 1
ATOM 740 N N . LEU A 1 94 ? -11.167 3.135 -12.148 1.00 63.44 94 LEU A N 1
ATOM 741 C CA . LEU A 1 94 ? -12.121 3.901 -11.329 1.00 63.44 94 LEU A CA 1
ATOM 742 C C . LEU A 1 94 ? -12.987 2.958 -10.494 1.00 63.44 94 LEU A C 1
ATOM 744 O O . LEU A 1 94 ? -13.453 1.945 -11.067 1.00 63.44 94 LEU A O 1
#

pLDDT: mean 85.63, std 12.6, range [58.47, 97.62]

Solvent-accessible surface area (backbone atoms only — not comparable to full-atom values): 6006 Å² total; per-residue (Å²): 132,60,69,71,57,53,55,55,50,52,64,73,62,59,78,82,75,77,78,59,100,42,99,84,53,52,68,50,77,48,75,48,67,70,50,97,70,94,65,90,68,94,77,62,48,80,79,42,22,52,40,36,39,39,32,31,50,101,85,69,50,70,38,32,39,37,34,58,43,67,38,98,85,57,41,65,41,75,48,71,44,49,62,44,100,85,68,46,75,71,59,86,85,132

Foldseek 3Di:
DDPVVVVVVCVVVPPPPPDAPDPPWHKDKDWAAPDDDPDDDPDDDPNGTWIKMFTADPVRHTAKIWTQLPDPRRHIDIFGWDADPVGDTPDDDD

Nearest PDB structures (foldseek):
  7jrk-assembly1_B  TM=4.316E-01  e=2.053E-01  Pseudomonas aeruginosa
  7txx-assembly1_A  TM=6.108E-01  e=5.001E+00  Bartonella henselae str. Houston-1
  6nqz-assembly1_B  TM=3.925E-01  e=1.510E+00  Leptospira interrogans serovar Copenhageni str. Fiocruz 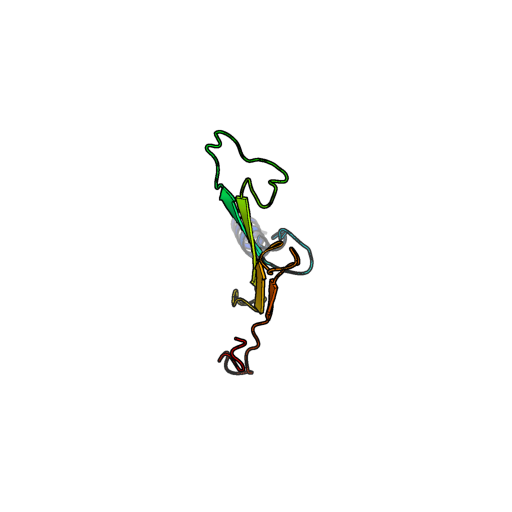L1-130

Sequence (94 aa):
MNMKKITSLLLVLFPILVIGQTQTQNYIKTTTYKVPTQTAISSPTIIQANQSVNYFDGLGRPVQQVQFQQSASGKDIVTPIEYDDFGRQKKDYL

Mean predicted aligned error: 9.55 Å

Secondary structure (DSSP, 8-state):
--HHHHHHHHHHSGGGG---SSSS-EEEEEEEESS--SS--SS--TTTEEEEEEEE-TTS-EEEEEETT-STTSPPEEEE--B-TTS-B-----